Protein AF-A0A829HB00-F1 (afdb_monomer_lite)

Structure (mmCIF, N/CA/C/O backbone):
data_AF-A0A829HB00-F1
#
_entry.id   AF-A0A829HB00-F1
#
loop_
_atom_site.group_PDB
_atom_site.id
_atom_site.type_symbol
_atom_site.label_atom_id
_atom_site.label_alt_id
_atom_site.label_comp_id
_atom_site.label_asym_id
_atom_site.label_entity_id
_atom_site.label_seq_id
_atom_site.pdbx_PDB_ins_code
_atom_site.Cartn_x
_atom_site.Cartn_y
_atom_site.Cartn_z
_atom_site.occupancy
_atom_site.B_iso_or_equiv
_atom_site.auth_seq_id
_atom_site.auth_comp_id
_atom_site.auth_asym_id
_atom_site.auth_atom_id
_atom_site.pdbx_PDB_model_num
ATOM 1 N N . ASP A 1 1 ? -20.385 8.433 -3.442 1.00 36.25 1 ASP A N 1
ATOM 2 C CA . ASP A 1 1 ? -19.293 8.099 -4.376 1.00 36.25 1 ASP A CA 1
ATOM 3 C C . ASP A 1 1 ? -18.055 8.926 -4.073 1.00 36.25 1 ASP A C 1
ATOM 5 O O . ASP A 1 1 ? -17.812 9.950 -4.695 1.00 36.25 1 ASP A O 1
ATOM 9 N N . CYS A 1 2 ? -17.294 8.514 -3.060 1.00 34.28 2 CYS A N 1
ATOM 10 C CA . CYS A 1 2 ? -15.966 9.061 -2.795 1.00 34.28 2 CYS A CA 1
ATOM 11 C C . CYS A 1 2 ? -14.962 7.996 -3.229 1.00 34.28 2 CYS A C 1
ATOM 13 O O . CYS A 1 2 ? -14.823 6.984 -2.545 1.00 34.28 2 CYS A O 1
ATOM 15 N N . LEU A 1 3 ? -14.312 8.210 -4.375 1.00 41.62 3 LEU A N 1
ATOM 16 C CA . LEU A 1 3 ? -13.177 7.414 -4.840 1.00 41.62 3 LEU A CA 1
ATOM 17 C C . LEU A 1 3 ? -12.054 7.530 -3.797 1.00 41.62 3 LEU A C 1
ATOM 19 O O . LEU A 1 3 ? -11.304 8.506 -3.791 1.00 41.62 3 LEU A O 1
ATOM 23 N N . HIS A 1 4 ? -11.985 6.568 -2.877 1.00 48.41 4 HIS A N 1
ATOM 24 C CA . HIS A 1 4 ? -10.866 6.408 -1.953 1.00 48.41 4 HIS A CA 1
ATOM 25 C C . HIS A 1 4 ? -9.664 5.921 -2.766 1.00 48.41 4 HIS A C 1
ATOM 27 O O . HIS A 1 4 ? -9.448 4.726 -2.927 1.00 48.41 4 HIS A O 1
ATOM 33 N N . GLN A 1 5 ? -8.907 6.861 -3.331 1.00 51.41 5 GLN A N 1
ATOM 34 C CA . GLN A 1 5 ? -7.607 6.547 -3.914 1.00 51.41 5 GLN A CA 1
ATOM 35 C C . GLN A 1 5 ? -6.673 6.079 -2.806 1.00 51.41 5 GLN A C 1
ATOM 37 O O . GLN A 1 5 ? -6.644 6.681 -1.734 1.00 51.41 5 GLN A O 1
ATOM 42 N N . ILE A 1 6 ? -5.897 5.038 -3.083 1.00 54.94 6 ILE A N 1
ATOM 43 C CA . ILE A 1 6 ? -4.911 4.485 -2.158 1.00 54.94 6 ILE A CA 1
ATOM 44 C C . ILE A 1 6 ? -3.741 5.486 -2.018 1.00 54.94 6 ILE A C 1
ATOM 46 O O . ILE A 1 6 ? -2.950 5.622 -2.957 1.00 54.94 6 ILE A O 1
ATOM 50 N N . PRO A 1 7 ? -3.581 6.198 -0.881 1.00 53.72 7 PRO A N 1
ATOM 51 C CA . PRO A 1 7 ? -2.558 7.226 -0.722 1.00 53.72 7 PRO A CA 1
ATOM 52 C C . PRO A 1 7 ? -1.294 6.661 -0.056 1.00 53.72 7 PRO A C 1
ATOM 54 O O . PRO A 1 7 ? -0.593 7.382 0.644 1.00 53.72 7 PRO A O 1
ATOM 57 N N . THR A 1 8 ? -1.007 5.360 -0.215 1.00 52.56 8 THR A N 1
ATOM 58 C CA . THR A 1 8 ? 0.100 4.693 0.503 1.00 52.56 8 THR A CA 1
ATOM 59 C C . THR A 1 8 ? 1.480 5.227 0.127 1.00 52.56 8 THR A C 1
ATOM 61 O O . THR A 1 8 ? 2.437 4.946 0.835 1.00 52.56 8 THR A O 1
ATOM 64 N N . ILE A 1 9 ? 1.592 5.971 -0.974 1.00 53.62 9 ILE A N 1
ATOM 65 C CA . ILE A 1 9 ? 2.833 6.567 -1.462 1.00 53.62 9 ILE A CA 1
ATOM 66 C C . ILE A 1 9 ? 2.625 8.078 -1.567 1.00 53.62 9 ILE A C 1
ATOM 68 O O . ILE A 1 9 ? 1.732 8.543 -2.283 1.00 53.62 9 ILE A O 1
ATOM 72 N N . ASN A 1 10 ? 3.438 8.846 -0.840 1.00 57.81 10 ASN A N 1
ATOM 73 C CA . ASN A 1 10 ? 3.509 10.291 -1.013 1.00 57.81 10 ASN A CA 1
ATOM 74 C C . ASN A 1 10 ? 4.352 10.607 -2.264 1.00 57.81 10 ASN A C 1
ATOM 76 O O . ASN A 1 10 ? 5.159 9.792 -2.711 1.00 57.81 10 ASN A O 1
ATOM 80 N N . LYS A 1 11 ? 4.199 11.808 -2.832 1.00 50.41 11 LYS A N 1
ATOM 81 C CA . LYS A 1 11 ? 4.908 12.243 -4.048 1.00 50.41 11 LYS A CA 1
ATOM 82 C C . LYS A 1 11 ? 6.433 12.057 -3.960 1.00 50.41 11 LYS A C 1
ATOM 84 O O . LYS A 1 11 ? 7.075 11.773 -4.968 1.00 50.41 11 LYS A O 1
ATOM 89 N N . ASP A 1 12 ? 6.996 12.198 -2.763 1.00 52.38 12 ASP A N 1
ATOM 90 C CA . ASP A 1 12 ? 8.436 12.087 -2.512 1.00 52.38 12 ASP A CA 1
ATOM 91 C C . ASP A 1 12 ? 8.945 10.628 -2.495 1.00 52.38 12 ASP A C 1
ATOM 93 O O . ASP A 1 12 ? 10.097 10.371 -2.854 1.00 52.38 12 ASP A O 1
ATOM 97 N N . ASP A 1 13 ? 8.085 9.652 -2.179 1.00 57.91 13 ASP A N 1
ATOM 98 C CA . ASP A 1 13 ? 8.440 8.224 -2.196 1.00 57.91 13 ASP A CA 1
ATOM 99 C C . ASP A 1 13 ? 8.543 7.684 -3.637 1.00 57.91 13 ASP A C 1
ATOM 101 O O . ASP A 1 13 ? 9.350 6.799 -3.923 1.00 57.91 13 ASP A O 1
ATOM 105 N N . ILE A 1 14 ? 7.795 8.276 -4.576 1.00 59.91 14 ILE A N 1
ATOM 106 C CA . ILE A 1 14 ? 7.765 7.891 -6.002 1.00 59.91 14 ILE A CA 1
ATOM 107 C C . ILE A 1 14 ? 9.115 8.112 -6.655 1.00 59.91 14 ILE A C 1
ATOM 109 O O . ILE A 1 14 ? 9.666 7.204 -7.271 1.00 59.91 14 ILE A O 1
ATOM 113 N N . LYS A 1 15 ? 9.672 9.311 -6.476 1.00 61.69 15 LYS A N 1
ATOM 114 C CA . LYS A 1 15 ? 10.954 9.671 -7.076 1.00 61.69 15 LYS A CA 1
ATOM 115 C C . LYS A 1 15 ? 12.065 8.738 -6.596 1.00 61.69 15 LYS A C 1
ATOM 117 O O . LYS A 1 15 ? 12.925 8.350 -7.375 1.00 61.69 15 LYS A O 1
ATOM 122 N N . THR A 1 16 ? 11.999 8.314 -5.335 1.00 63.59 16 THR A N 1
ATOM 123 C CA . THR A 1 16 ? 12.946 7.356 -4.751 1.00 63.59 16 THR A CA 1
ATOM 124 C C . THR A 1 16 ? 12.821 5.964 -5.381 1.00 63.59 16 THR A C 1
ATOM 126 O O 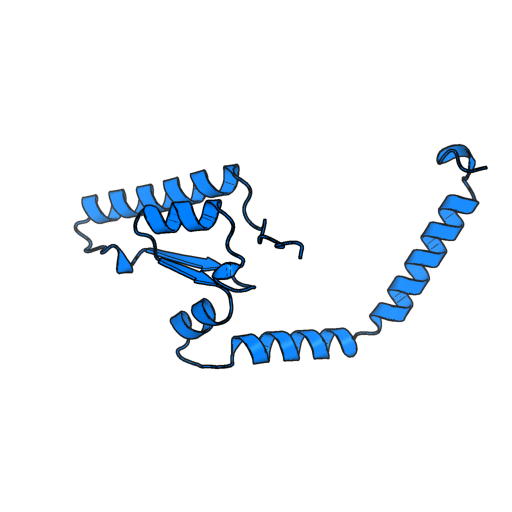. THR A 1 16 ? 13.828 5.290 -5.600 1.00 63.59 16 THR A O 1
ATOM 129 N N . ILE A 1 17 ? 11.600 5.525 -5.698 1.00 63.66 17 ILE A N 1
ATOM 130 C CA . ILE A 1 17 ? 11.344 4.245 -6.375 1.00 63.66 17 ILE A CA 1
ATOM 131 C C . ILE A 1 17 ? 11.803 4.309 -7.838 1.00 63.66 17 ILE A C 1
ATOM 133 O O . ILE A 1 17 ? 12.552 3.436 -8.278 1.00 63.66 17 ILE A O 1
ATOM 137 N N . GLU A 1 18 ? 11.432 5.361 -8.572 1.00 66.81 18 GLU A N 1
ATOM 138 C CA . GLU A 1 18 ? 11.877 5.603 -9.953 1.00 66.81 18 GLU A CA 1
ATOM 139 C C . GLU A 1 18 ? 13.408 5.664 -10.051 1.00 66.81 18 GLU A C 1
ATOM 141 O O . GLU A 1 18 ? 14.007 5.003 -10.905 1.00 66.81 18 GLU A O 1
ATOM 146 N N . ASP A 1 19 ? 14.060 6.392 -9.139 1.00 69.88 19 ASP A N 1
ATOM 147 C CA . ASP A 1 19 ? 15.517 6.518 -9.099 1.00 69.88 19 ASP A CA 1
ATOM 148 C C . ASP A 1 19 ? 16.195 5.172 -8.782 1.00 69.88 19 ASP A C 1
ATOM 150 O O . ASP A 1 19 ? 17.212 4.840 -9.403 1.00 69.88 19 ASP A O 1
ATOM 154 N N . HIS A 1 20 ? 15.615 4.339 -7.906 1.00 70.12 20 HIS A N 1
ATOM 155 C CA . HIS A 1 20 ? 16.108 2.977 -7.661 1.00 70.12 20 HIS A CA 1
ATOM 156 C C . HIS A 1 20 ? 15.961 2.069 -8.887 1.00 70.12 20 HIS A C 1
ATOM 158 O O . HIS A 1 20 ? 16.927 1.402 -9.271 1.00 70.12 20 HIS A O 1
ATOM 164 N N . PHE A 1 21 ? 14.799 2.064 -9.547 1.00 66.00 21 PHE A N 1
ATOM 165 C CA . PHE A 1 21 ? 14.585 1.269 -10.763 1.00 66.00 21 PHE A CA 1
ATOM 166 C C . PHE A 1 21 ? 15.486 1.730 -11.914 1.00 66.00 21 PHE A C 1
ATOM 168 O O . PHE A 1 21 ? 16.020 0.908 -12.669 1.00 66.00 21 PHE A O 1
ATOM 175 N N . LYS A 1 22 ? 15.725 3.038 -12.030 1.00 69.31 22 LYS A N 1
ATOM 176 C CA . LYS A 1 22 ? 16.666 3.617 -12.993 1.00 69.31 22 LYS A CA 1
ATOM 177 C C . LYS A 1 22 ? 18.109 3.233 -12.668 1.00 69.31 22 LYS A C 1
ATOM 179 O O . LYS A 1 22 ? 18.856 2.860 -13.574 1.00 69.31 22 LYS A O 1
ATOM 184 N N . GLY A 1 23 ? 18.491 3.253 -11.391 1.00 64.50 23 GLY A N 1
ATOM 185 C CA . GLY A 1 23 ? 19.785 2.772 -10.905 1.00 64.50 23 GLY A CA 1
ATOM 186 C C . GLY A 1 23 ? 20.026 1.299 -11.242 1.00 64.50 23 GLY A C 1
ATOM 187 O O . GLY A 1 23 ? 21.056 0.967 -11.830 1.00 64.50 23 GLY A O 1
ATOM 188 N N . LEU A 1 24 ? 19.045 0.435 -10.968 1.00 58.00 24 LEU A N 1
ATOM 189 C CA . LEU A 1 24 ? 19.081 -0.994 -11.302 1.00 58.00 24 LEU A CA 1
ATOM 190 C C . LEU A 1 24 ? 19.163 -1.236 -12.815 1.00 58.00 24 LEU A C 1
ATOM 192 O O . LEU A 1 24 ? 19.989 -2.028 -13.264 1.00 58.00 24 LEU A O 1
ATOM 196 N N . THR A 1 25 ? 18.384 -0.500 -13.614 1.00 62.84 25 THR A N 1
ATOM 197 C CA . THR A 1 25 ? 18.426 -0.585 -15.086 1.00 62.84 25 THR A CA 1
ATOM 198 C C . THR A 1 25 ? 19.808 -0.193 -15.625 1.00 62.84 25 THR A C 1
ATOM 200 O O . THR A 1 25 ? 20.363 -0.864 -16.496 1.00 62.84 25 THR A O 1
ATOM 203 N N . ASN A 1 26 ? 20.408 0.869 -15.080 1.00 67.25 26 ASN A N 1
ATOM 204 C CA . ASN A 1 26 ? 21.746 1.319 -15.467 1.00 67.25 26 ASN A CA 1
ATOM 205 C C . ASN A 1 26 ? 22.837 0.312 -15.075 1.00 67.25 26 ASN A C 1
ATOM 207 O O . ASN A 1 26 ? 23.767 0.081 -15.854 1.00 67.25 26 ASN A O 1
ATOM 211 N N . LEU A 1 27 ? 22.711 -0.311 -13.901 1.00 60.78 27 LEU A N 1
ATOM 212 C CA . LEU A 1 27 ? 23.589 -1.387 -13.440 1.00 60.78 27 LEU A CA 1
ATOM 213 C C . LEU A 1 27 ? 23.478 -2.629 -14.328 1.00 60.78 27 LEU A C 1
ATOM 215 O O . LEU A 1 27 ? 24.502 -3.164 -14.745 1.00 60.78 27 LEU A O 1
ATOM 219 N N . ALA A 1 28 ? 22.269 -3.061 -14.678 1.00 56.53 28 ALA A N 1
ATOM 220 C CA . ALA A 1 28 ? 22.061 -4.205 -15.561 1.00 56.53 28 ALA A CA 1
ATOM 221 C C . ALA A 1 28 ? 22.608 -3.965 -16.972 1.00 56.53 28 ALA A C 1
ATOM 223 O O . ALA A 1 28 ? 23.317 -4.818 -17.502 1.00 56.53 28 ALA A O 1
ATOM 224 N N . ARG A 1 29 ? 22.388 -2.765 -17.532 1.00 62.00 29 ARG A N 1
ATOM 225 C CA . ARG A 1 29 ? 22.962 -2.357 -18.824 1.00 62.00 29 ARG A CA 1
ATOM 226 C C . ARG A 1 29 ? 24.491 -2.375 -18.801 1.00 62.00 29 ARG A C 1
ATOM 228 O O . ARG A 1 29 ? 25.110 -2.804 -19.766 1.00 62.00 29 ARG A O 1
ATOM 235 N N . THR A 1 30 ? 25.095 -1.921 -17.703 1.00 71.25 30 THR A N 1
ATOM 236 C CA . THR A 1 30 ? 26.559 -1.926 -17.526 1.00 71.25 30 THR A CA 1
ATOM 237 C C . THR A 1 30 ? 27.109 -3.349 -17.407 1.00 71.25 30 THR A C 1
ATOM 239 O O . THR A 1 30 ? 28.198 -3.632 -17.897 1.00 71.25 30 THR A O 1
ATOM 242 N N . ASN A 1 31 ? 26.338 -4.258 -16.806 1.00 65.19 31 ASN A N 1
ATOM 243 C CA . ASN A 1 31 ? 26.718 -5.655 -16.592 1.00 65.19 31 ASN A CA 1
ATOM 244 C C . ASN A 1 31 ? 26.218 -6.619 -17.688 1.00 65.19 31 ASN A C 1
ATOM 246 O O . ASN A 1 31 ? 26.357 -7.827 -17.525 1.00 65.19 31 ASN A O 1
ATOM 250 N N . HIS A 1 32 ? 25.659 -6.114 -18.796 1.00 71.06 32 HIS A N 1
ATOM 251 C CA . HIS A 1 32 ? 25.066 -6.909 -19.886 1.00 71.06 32 HIS A CA 1
ATOM 252 C C . HIS A 1 32 ? 24.022 -7.940 -19.422 1.00 71.06 32 HIS A C 1
ATOM 254 O O . HIS A 1 32 ? 23.845 -8.986 -20.047 1.00 71.06 32 HIS A O 1
ATOM 260 N N . LEU A 1 33 ? 23.326 -7.652 -18.321 1.00 64.38 33 LEU A N 1
ATOM 261 C CA . LEU A 1 33 ? 22.218 -8.475 -17.856 1.00 64.38 33 LEU A CA 1
ATOM 262 C C . LEU A 1 33 ? 20.979 -8.125 -18.693 1.00 64.38 33 LEU A C 1
ATOM 264 O O . LEU A 1 33 ? 20.640 -6.939 -18.776 1.00 64.38 33 LEU A O 1
ATOM 268 N N . PRO A 1 34 ? 20.309 -9.108 -19.321 1.00 59.22 34 PRO A N 1
ATOM 269 C CA . PRO A 1 34 ? 19.061 -8.859 -20.023 1.00 59.22 34 PRO A CA 1
ATOM 270 C C . PRO A 1 34 ? 17.983 -8.564 -18.977 1.00 59.22 34 PRO A C 1
ATOM 272 O O . PRO A 1 34 ? 1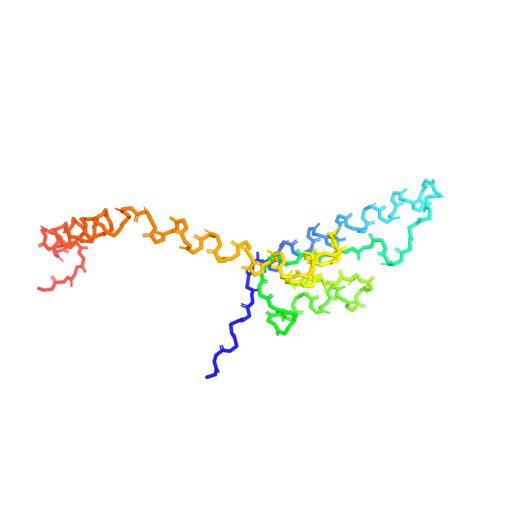7.487 -9.480 -18.332 1.00 59.22 34 PRO A O 1
ATOM 275 N N . LEU A 1 35 ? 17.686 -7.281 -18.773 1.00 61.06 35 LEU A N 1
ATOM 276 C CA . LEU A 1 35 ? 16.471 -6.844 -18.094 1.00 61.06 35 LEU A CA 1
ATOM 277 C C . LEU A 1 35 ? 15.510 -6.315 -19.153 1.00 61.06 3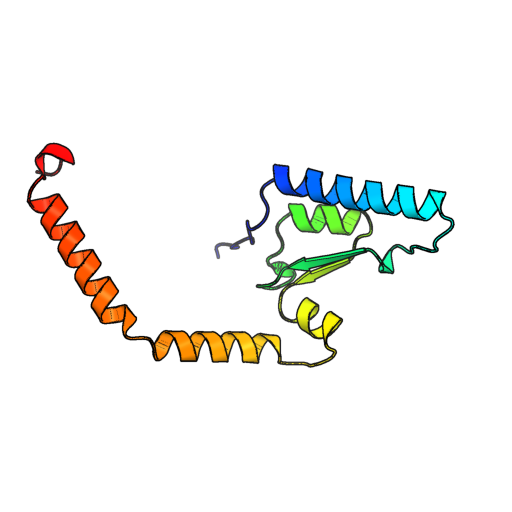5 LEU A C 1
ATOM 279 O O . LEU A 1 35 ? 15.819 -5.322 -19.820 1.00 61.06 35 LEU A O 1
ATOM 283 N N . ASP A 1 36 ? 14.374 -6.979 -19.305 1.00 61.03 36 ASP A N 1
ATOM 284 C CA . ASP A 1 36 ? 13.279 -6.539 -20.164 1.00 61.03 36 ASP A CA 1
ATOM 285 C C . ASP A 1 36 ? 12.261 -5.721 -19.343 1.00 61.03 36 ASP A C 1
ATOM 287 O O . ASP A 1 36 ? 12.270 -5.731 -18.109 1.00 61.03 36 ASP A O 1
ATOM 291 N N . ALA A 1 37 ? 11.378 -4.967 -20.001 1.00 54.94 37 ALA A N 1
ATOM 292 C CA . ALA A 1 37 ? 10.355 -4.162 -19.319 1.00 54.94 37 ALA A CA 1
ATOM 293 C C . ALA A 1 37 ? 9.433 -5.020 -18.426 1.00 54.94 37 ALA A C 1
ATOM 295 O O . ALA A 1 37 ? 8.939 -4.547 -17.404 1.00 54.94 37 ALA A O 1
ATOM 296 N N . SER A 1 38 ? 9.280 -6.308 -18.753 1.00 59.53 38 SER A N 1
ATOM 297 C CA . SER A 1 38 ? 8.561 -7.295 -17.940 1.00 59.53 38 SER A CA 1
ATOM 298 C C . SER A 1 38 ? 9.180 -7.558 -16.566 1.00 59.53 38 SER A C 1
ATOM 300 O O . SER A 1 38 ? 8.470 -8.015 -15.674 1.00 59.53 38 SER A O 1
ATOM 302 N N . ASP A 1 39 ? 10.466 -7.256 -16.373 1.00 64.06 39 ASP A N 1
ATOM 303 C CA . ASP A 1 39 ? 11.177 -7.522 -15.116 1.00 64.06 39 ASP A CA 1
ATOM 304 C C . ASP A 1 39 ? 10.939 -6.431 -14.061 1.00 64.06 39 ASP A C 1
ATOM 306 O O . ASP A 1 39 ? 11.377 -6.547 -12.914 1.00 64.06 39 ASP A O 1
ATOM 310 N N . LYS A 1 40 ? 10.240 -5.351 -14.434 1.00 73.00 40 LYS A N 1
ATOM 311 C CA . LYS A 1 40 ? 9.907 -4.238 -13.544 1.00 73.00 40 LYS A CA 1
ATOM 312 C C . LYS A 1 40 ? 8.454 -4.359 -13.115 1.00 73.00 40 LYS A C 1
ATOM 314 O O . LYS A 1 40 ? 7.541 -4.036 -13.873 1.00 73.00 40 LYS A O 1
ATOM 319 N N . VAL A 1 41 ? 8.260 -4.808 -11.881 1.00 79.56 41 VAL A N 1
ATOM 320 C CA . VAL A 1 41 ? 6.940 -4.962 -11.271 1.00 79.56 41 VAL A CA 1
ATOM 321 C C . VAL A 1 41 ? 6.869 -4.144 -9.988 1.00 79.56 41 VAL A C 1
ATOM 323 O O . VAL A 1 41 ? 7.758 -4.219 -9.139 1.00 79.56 41 VAL A O 1
A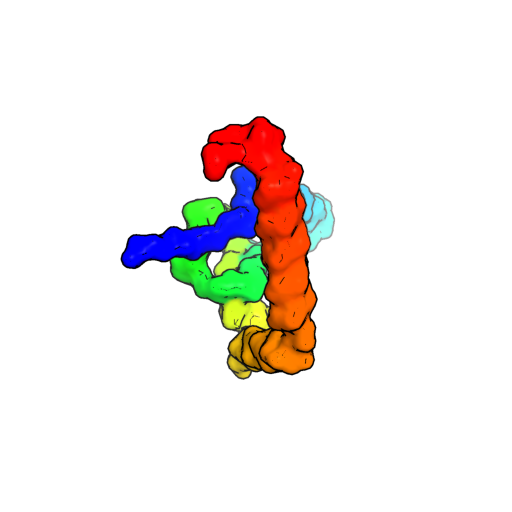TOM 326 N N . VAL A 1 42 ? 5.785 -3.392 -9.830 1.00 82.81 42 VAL A N 1
ATOM 327 C CA . VAL A 1 42 ? 5.418 -2.713 -8.588 1.00 82.81 42 VAL A CA 1
ATOM 328 C C . VAL A 1 42 ? 4.131 -3.339 -8.065 1.00 82.81 42 VAL A C 1
ATOM 330 O O . VAL A 1 42 ? 3.108 -3.375 -8.743 1.00 82.81 42 VAL A O 1
ATOM 333 N N . GLY A 1 43 ? 4.193 -3.860 -6.844 1.00 81.19 43 GLY A N 1
ATOM 334 C CA . GLY A 1 43 ? 3.054 -4.477 -6.180 1.00 81.19 43 GLY A CA 1
ATOM 335 C C . GLY A 1 43 ? 2.425 -3.557 -5.143 1.00 81.19 43 GLY A C 1
ATOM 336 O O . GLY A 1 43 ? 3.105 -3.109 -4.221 1.00 81.19 43 GLY A O 1
ATOM 337 N N . VAL A 1 44 ? 1.117 -3.339 -5.245 1.00 82.19 44 VAL A N 1
ATOM 338 C CA . VAL A 1 44 ? 0.295 -2.713 -4.206 1.00 82.19 44 VAL A CA 1
ATOM 339 C C . VAL A 1 44 ? -0.405 -3.817 -3.416 1.00 82.19 44 VAL A C 1
ATOM 341 O O . VAL A 1 44 ? -1.170 -4.607 -3.961 1.00 82.19 44 VAL A O 1
ATOM 344 N N . LEU A 1 45 ? -0.136 -3.893 -2.111 1.00 77.88 45 LEU A N 1
ATOM 345 C CA . LEU A 1 45 ? -0.566 -5.021 -1.272 1.00 77.88 45 LEU A CA 1
ATOM 346 C C . LEU A 1 45 ? -2.086 -5.120 -1.065 1.00 77.88 45 LEU A C 1
ATOM 348 O O . LEU A 1 45 ? -2.567 -6.170 -0.646 1.00 77.88 45 LEU A O 1
ATOM 352 N N . TYR A 1 46 ? -2.846 -4.051 -1.309 1.00 77.44 46 TYR A N 1
ATOM 353 C CA .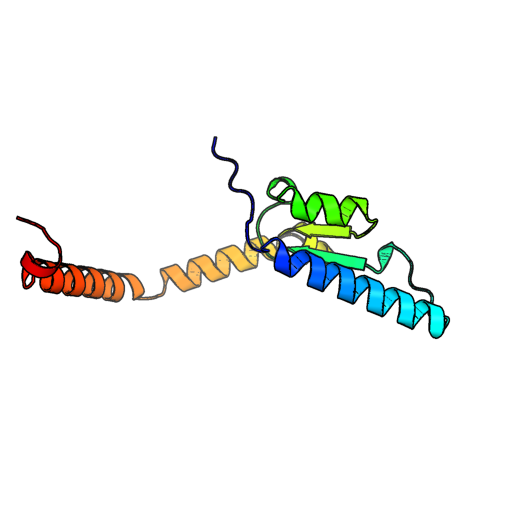 TYR A 1 46 ? -4.284 -4.016 -1.055 1.00 77.44 46 TYR A CA 1
ATOM 354 C C . TYR A 1 46 ? -5.062 -3.193 -2.082 1.00 77.44 46 TYR A C 1
ATOM 356 O O . TYR A 1 46 ? -4.484 -2.391 -2.809 1.00 77.44 46 TYR A O 1
ATOM 364 N N . GLY A 1 47 ? -6.385 -3.382 -2.092 1.00 80.12 47 GLY A N 1
ATOM 365 C CA . GLY A 1 47 ? -7.304 -2.702 -3.002 1.00 80.12 47 GLY A CA 1
ATOM 366 C C . GLY A 1 47 ? -7.324 -3.331 -4.390 1.00 80.12 47 GLY A C 1
ATOM 367 O O . GLY A 1 47 ? -6.898 -4.472 -4.577 1.00 80.12 47 GLY A O 1
ATOM 368 N N . THR A 1 48 ? -7.859 -2.597 -5.357 1.00 83.00 48 THR A N 1
ATOM 369 C CA . THR A 1 48 ? -7.950 -3.026 -6.753 1.00 83.00 48 THR A CA 1
ATOM 370 C C . THR A 1 48 ? -7.173 -2.089 -7.663 1.00 83.00 48 THR A C 1
ATOM 372 O O . THR A 1 48 ? -6.870 -0.950 -7.311 1.00 83.00 48 THR A O 1
ATOM 375 N N . HIS A 1 49 ? -6.901 -2.546 -8.881 1.00 81.00 49 HIS A N 1
ATOM 376 C CA . HIS A 1 49 ? -6.253 -1.732 -9.903 1.00 81.00 49 HIS A CA 1
ATOM 377 C C . HIS A 1 49 ? -7.006 -0.414 -10.196 1.00 81.00 49 HIS A C 1
ATOM 379 O O . HIS A 1 49 ? -6.416 0.607 -10.547 1.00 81.00 49 HIS A O 1
ATOM 385 N N . ASN A 1 50 ? -8.328 -0.392 -10.000 1.00 80.31 50 ASN A N 1
ATOM 386 C CA . ASN A 1 50 ? -9.134 0.817 -10.177 1.00 80.31 50 ASN A CA 1
ATOM 387 C C . ASN A 1 50 ? -8.934 1.847 -9.056 1.00 80.31 50 ASN A C 1
ATOM 389 O O . ASN A 1 50 ? -9.135 3.038 -9.292 1.00 80.31 50 ASN A O 1
ATOM 393 N N . ASP A 1 51 ? -8.487 1.404 -7.880 1.00 72.06 51 ASP A N 1
ATOM 394 C CA . ASP A 1 51 ? -8.229 2.251 -6.710 1.00 72.06 51 ASP A CA 1
ATOM 395 C C . ASP A 1 51 ? -6.835 2.906 -6.756 1.00 72.06 51 ASP A C 1
ATOM 397 O O . ASP A 1 51 ? -6.472 3.703 -5.880 1.00 72.06 51 ASP A O 1
ATOM 401 N N . LEU A 1 52 ? -6.048 2.588 -7.794 1.00 76.06 52 LEU A N 1
ATOM 402 C CA . LEU A 1 52 ? -4.745 3.184 -8.042 1.00 76.06 52 LEU A CA 1
ATOM 403 C C . LEU A 1 52 ? -4.877 4.689 -8.288 1.00 76.06 52 LEU A C 1
ATOM 405 O O . LEU A 1 52 ? -5.595 5.154 -9.182 1.00 76.06 52 LEU A O 1
ATOM 409 N N . SER A 1 53 ? -4.131 5.455 -7.494 1.00 74.50 53 SER A N 1
ATOM 410 C CA . SER A 1 53 ? -4.006 6.898 -7.660 1.00 74.50 53 SER A CA 1
ATOM 411 C C . SER A 1 53 ? -3.316 7.249 -8.983 1.00 74.50 53 SER A C 1
ATOM 413 O O . SER A 1 53 ? -2.625 6.429 -9.596 1.00 74.50 53 SER A O 1
ATOM 415 N N . THR A 1 54 ? -3.443 8.509 -9.407 1.00 73.00 54 THR A N 1
ATOM 416 C CA . THR A 1 54 ? -2.768 9.048 -10.604 1.00 73.00 54 THR A CA 1
ATOM 417 C C . THR A 1 54 ? -1.255 8.790 -10.603 1.00 73.00 54 THR A C 1
ATOM 419 O O . THR A 1 54 ? -0.638 8.717 -11.658 1.00 73.00 54 THR A O 1
ATOM 422 N N . MET A 1 55 ? -0.660 8.624 -9.421 1.00 69.12 55 MET A N 1
ATOM 423 C CA . MET A 1 55 ? 0.767 8.380 -9.232 1.00 69.12 55 MET A CA 1
ATOM 424 C C . MET A 1 55 ? 1.185 6.985 -9.718 1.00 69.12 55 MET A C 1
ATOM 426 O O . MET A 1 55 ? 2.136 6.866 -10.483 1.00 69.12 55 MET A O 1
ATOM 430 N N . TYR A 1 56 ? 0.443 5.936 -9.355 1.00 72.56 56 TYR A N 1
ATOM 431 C CA . TYR A 1 56 ? 0.723 4.578 -9.835 1.00 72.56 56 TYR A CA 1
ATOM 432 C C . TYR A 1 56 ? 0.503 4.451 -11.345 1.00 72.56 56 TYR A C 1
ATOM 434 O O . TYR A 1 56 ? 1.259 3.766 -12.021 1.00 72.56 56 TYR A O 1
ATOM 442 N N . ARG A 1 57 ? -0.463 5.197 -11.891 1.00 76.38 57 ARG A N 1
ATOM 443 C CA . ARG A 1 57 ? -0.706 5.255 -13.340 1.00 76.38 57 ARG A CA 1
ATOM 444 C C . ARG A 1 57 ? 0.442 5.911 -14.116 1.00 76.38 57 ARG A C 1
ATOM 446 O O . ARG A 1 57 ? 0.670 5.566 -15.269 1.00 76.38 57 ARG A O 1
ATOM 453 N N . ALA A 1 58 ? 1.166 6.851 -13.502 1.00 78.19 58 ALA A N 1
ATOM 454 C CA . ALA A 1 58 ? 2.363 7.438 -14.108 1.00 78.19 58 ALA A CA 1
ATOM 455 C C . ALA A 1 58 ? 3.505 6.411 -14.198 1.00 78.19 58 ALA A C 1
ATOM 457 O O . ALA A 1 58 ? 4.149 6.307 -15.235 1.00 78.19 58 ALA A O 1
ATOM 458 N N . ILE A 1 59 ? 3.678 5.592 -13.155 1.00 75.06 59 ILE A N 1
ATOM 459 C CA . ILE A 1 59 ? 4.654 4.492 -13.126 1.00 75.06 59 ILE A CA 1
ATOM 460 C C . ILE A 1 59 ? 4.354 3.461 -14.228 1.00 75.06 59 ILE A C 1
ATOM 462 O O . ILE A 1 59 ? 5.268 3.006 -14.912 1.00 75.06 59 ILE A O 1
ATOM 466 N N . GLU A 1 60 ? 3.079 3.135 -14.457 1.00 79.69 60 GLU A N 1
ATOM 467 C CA . GLU A 1 60 ? 2.681 2.252 -15.563 1.00 79.69 60 GLU A CA 1
ATOM 468 C C . GLU A 1 60 ? 3.039 2.809 -16.938 1.00 79.69 60 GLU A C 1
ATOM 470 O O . GLU A 1 60 ? 3.522 2.081 -17.807 1.00 79.69 60 GLU A O 1
ATOM 475 N N . HIS A 1 61 ? 2.832 4.112 -17.135 1.00 79.38 61 HIS A N 1
ATOM 476 C CA . HIS A 1 61 ? 3.167 4.786 -18.385 1.00 79.38 61 HIS A CA 1
ATOM 477 C C . HIS A 1 61 ? 4.676 4.737 -18.693 1.00 79.38 61 HIS A C 1
ATOM 479 O O . HIS A 1 61 ? 5.065 4.721 -19.861 1.00 79.38 61 HIS A O 1
ATOM 485 N N . ASP A 1 62 ? 5.523 4.629 -17.667 1.00 76.12 62 ASP A N 1
ATOM 486 C CA . ASP A 1 62 ? 6.976 4.468 -17.799 1.00 76.12 62 ASP A CA 1
ATOM 487 C C . ASP A 1 62 ? 7.410 3.020 -18.122 1.00 76.12 62 ASP A C 1
ATOM 489 O O . ASP A 1 62 ? 8.605 2.709 -18.173 1.00 76.12 62 ASP A O 1
ATOM 493 N N . GLY A 1 63 ? 6.446 2.132 -18.395 1.00 74.81 63 GLY A N 1
ATOM 494 C CA . GLY A 1 63 ? 6.682 0.753 -18.820 1.00 74.81 63 GLY A CA 1
ATOM 495 C C . GLY A 1 63 ? 6.963 -0.208 -17.666 1.00 74.81 63 GLY A C 1
ATOM 496 O O . GLY A 1 63 ? 7.677 -1.191 -17.856 1.00 74.81 63 GLY A O 1
ATOM 497 N N . ILE A 1 64 ? 6.445 0.091 -16.471 1.00 79.81 64 ILE A N 1
ATOM 498 C CA . ILE A 1 64 ? 6.552 -0.744 -15.268 1.00 79.81 64 ILE A CA 1
ATOM 499 C C . ILE A 1 64 ? 5.184 -1.377 -14.996 1.00 79.81 64 ILE A C 1
ATOM 501 O O . ILE A 1 64 ? 4.183 -0.675 -14.921 1.00 79.81 64 ILE A O 1
ATOM 505 N N . ASN A 1 65 ? 5.118 -2.694 -14.809 1.00 83.50 65 ASN A N 1
ATOM 506 C CA . ASN A 1 65 ? 3.847 -3.366 -14.526 1.00 83.50 65 ASN A CA 1
ATOM 507 C C . ASN A 1 65 ? 3.402 -3.093 -13.083 1.00 83.50 65 ASN A C 1
ATOM 509 O O . ASN A 1 65 ? 4.173 -3.332 -12.151 1.00 83.50 65 ASN A O 1
ATOM 513 N N . VAL A 1 66 ? 2.159 -2.645 -12.881 1.00 85.56 66 VAL A N 1
ATOM 514 C CA . VAL A 1 66 ? 1.596 -2.419 -11.543 1.00 85.56 66 VAL A CA 1
ATOM 515 C C . VAL A 1 66 ? 0.472 -3.414 -11.264 1.00 85.56 66 VAL A C 1
ATOM 517 O O . VAL A 1 66 ? -0.543 -3.434 -11.955 1.00 85.56 66 VAL A O 1
ATOM 520 N N . PHE A 1 67 ? 0.627 -4.216 -10.210 1.00 87.31 67 PHE A N 1
ATOM 521 C CA . PHE A 1 67 ? -0.404 -5.153 -9.754 1.00 87.31 67 PHE A CA 1
ATOM 522 C C . PHE A 1 67 ? -0.918 -4.757 -8.374 1.00 87.31 67 PHE A C 1
ATOM 524 O O . PHE A 1 67 ? -0.125 -4.407 -7.500 1.00 87.31 67 PHE A O 1
ATOM 531 N N . ALA A 1 68 ? -2.231 -4.849 -8.152 1.00 87.12 68 ALA A N 1
ATOM 532 C CA . ALA A 1 68 ? -2.858 -4.472 -6.886 1.00 87.12 68 ALA A CA 1
ATOM 533 C C . ALA A 1 68 ? -3.696 -5.610 -6.289 1.00 87.12 68 ALA A C 1
ATOM 535 O O . ALA A 1 68 ? -4.452 -6.278 -6.997 1.00 87.12 68 ALA A O 1
ATOM 536 N N . GLY A 1 69 ? -3.572 -5.814 -4.975 1.00 84.81 69 GLY A N 1
ATOM 537 C CA . GLY A 1 69 ? -4.373 -6.777 -4.217 1.00 84.81 69 GLY A CA 1
ATOM 538 C C . GLY A 1 69 ? -4.335 -8.178 -4.830 1.00 84.81 69 GLY A C 1
ATOM 539 O O . GLY A 1 69 ? -3.261 -8.751 -5.007 1.00 84.81 69 GLY A O 1
ATOM 540 N N . GLU A 1 70 ? -5.502 -8.724 -5.177 1.00 88.06 70 GLU A N 1
ATOM 541 C CA . GLU A 1 70 ? -5.643 -10.072 -5.755 1.00 88.06 70 GLU A CA 1
ATOM 542 C C . GLU A 1 70 ? -4.728 -10.296 -6.969 1.00 88.06 70 GLU A C 1
ATOM 544 O O . GLU A 1 70 ? -4.115 -11.356 -7.070 1.00 88.06 70 GLU A O 1
ATOM 549 N N . GLU A 1 71 ? -4.574 -9.303 -7.850 1.00 88.44 71 GLU A N 1
ATOM 550 C CA . GLU A 1 71 ? -3.732 -9.429 -9.046 1.00 88.44 71 GLU A CA 1
ATOM 551 C C . GLU A 1 71 ? -2.259 -9.632 -8.685 1.00 88.44 71 GLU A C 1
ATOM 553 O O . GLU A 1 71 ? -1.589 -10.465 -9.289 1.00 88.44 71 GLU A O 1
ATOM 558 N N . LEU A 1 72 ? -1.766 -8.933 -7.657 1.00 87.31 72 LEU A N 1
ATOM 559 C CA . LEU A 1 72 ? -0.392 -9.079 -7.176 1.00 87.31 72 LEU A CA 1
ATOM 560 C C . LEU A 1 72 ? -0.164 -10.470 -6.585 1.00 87.31 72 LEU A C 1
ATOM 562 O O . LEU A 1 72 ? 0.803 -11.151 -6.927 1.00 87.31 72 LEU A O 1
ATOM 566 N N . PHE A 1 73 ? -1.051 -10.895 -5.685 1.00 82.31 73 PHE A N 1
ATOM 567 C CA . PHE A 1 73 ? -0.912 -12.190 -5.023 1.00 82.31 73 PHE A CA 1
ATOM 568 C C . PHE A 1 73 ? -1.052 -13.341 -6.018 1.00 82.31 73 PHE A C 1
ATOM 570 O O . PHE A 1 73 ? -0.287 -14.304 -5.937 1.00 82.31 73 PHE A O 1
ATOM 577 N N . TYR A 1 74 ? -1.953 -13.228 -6.995 1.00 88.25 74 TYR A N 1
ATOM 578 C CA . TYR A 1 74 ? -2.056 -14.192 -8.083 1.00 88.25 74 TYR A CA 1
ATOM 579 C C . TYR A 1 74 ? -0.802 -14.192 -8.963 1.00 88.25 74 TYR A C 1
ATOM 581 O O . TYR A 1 74 ? -0.294 -15.261 -9.285 1.00 88.25 74 TYR A O 1
ATOM 589 N N . HIS A 1 75 ? -0.246 -13.025 -9.291 1.00 85.44 75 HIS A N 1
ATOM 590 C CA . HIS A 1 75 ? 0.977 -12.927 -10.088 1.00 85.44 75 HIS A CA 1
ATOM 591 C C . HIS A 1 75 ? 2.187 -13.587 -9.403 1.00 85.44 75 HIS A C 1
ATOM 593 O O . HIS A 1 75 ? 2.981 -14.252 -10.061 1.00 85.44 75 HIS A O 1
ATOM 599 N N . ILE A 1 76 ? 2.310 -13.455 -8.076 1.00 80.06 76 ILE A N 1
ATOM 600 C CA . ILE A 1 76 ? 3.421 -14.042 -7.307 1.00 80.06 76 ILE A CA 1
ATOM 601 C C . ILE A 1 76 ? 3.221 -15.545 -7.067 1.00 80.06 76 ILE A C 1
ATOM 603 O O . ILE A 1 76 ? 4.185 -16.307 -7.075 1.00 80.06 76 ILE A O 1
ATOM 607 N N . THR A 1 77 ? 1.986 -15.975 -6.793 1.00 78.62 77 THR A N 1
ATOM 608 C CA . THR A 1 77 ? 1.723 -17.325 -6.258 1.00 78.62 77 THR A CA 1
ATOM 609 C C . THR A 1 77 ? 1.016 -18.264 -7.230 1.00 78.62 77 THR A C 1
ATOM 611 O O . THR A 1 77 ? 1.072 -19.476 -7.046 1.00 78.62 77 THR A O 1
ATOM 614 N N . GLY A 1 78 ? 0.331 -17.732 -8.244 1.00 84.44 78 GLY A N 1
ATOM 615 C CA . GLY A 1 78 ? -0.539 -18.479 -9.154 1.00 84.44 78 GLY A CA 1
ATOM 616 C C . GLY A 1 78 ? -1.835 -18.998 -8.517 1.00 84.44 78 GLY A C 1
ATOM 617 O O . GLY A 1 78 ? -2.566 -19.754 -9.156 1.00 84.44 78 GLY A O 1
ATOM 618 N N . ILE A 1 79 ? -2.132 -18.630 -7.265 1.00 80.88 79 ILE A N 1
ATOM 619 C CA . ILE A 1 79 ? -3.271 -19.158 -6.505 1.00 80.88 79 ILE A CA 1
ATOM 620 C C . ILE A 1 79 ? -4.386 -18.116 -6.450 1.00 80.88 79 ILE A C 1
ATOM 622 O O . ILE A 1 79 ? -4.240 -17.064 -5.829 1.00 80.88 79 ILE A O 1
ATOM 626 N N . HIS A 1 80 ? -5.528 -18.436 -7.054 1.00 89.75 80 HIS A N 1
ATOM 627 C CA . HIS A 1 80 ? -6.736 -17.624 -6.925 1.00 89.75 80 HIS A CA 1
ATOM 628 C C . HIS A 1 80 ? -7.331 -17.717 -5.517 1.00 89.75 80 HIS A C 1
ATOM 630 O O . HIS A 1 80 ? -7.381 -18.794 -4.918 1.00 89.75 80 HIS A O 1
ATOM 636 N N . GLY A 1 81 ? -7.834 -16.593 -5.006 1.00 84.75 81 GLY A N 1
ATOM 637 C CA . GLY A 1 81 ? -8.540 -16.518 -3.728 1.00 84.75 81 GLY A CA 1
ATOM 638 C C . GLY A 1 81 ? -7.625 -16.487 -2.504 1.00 84.75 81 GLY A C 1
ATOM 639 O O . GLY A 1 81 ? -8.123 -16.370 -1.384 1.00 84.75 81 GLY A O 1
ATOM 640 N N . LEU A 1 82 ? -6.300 -16.541 -2.689 1.00 81.06 82 LEU A N 1
ATOM 641 C CA . LEU A 1 82 ? -5.330 -16.406 -1.601 1.00 81.06 82 LEU A CA 1
ATOM 642 C C . LEU A 1 82 ? -5.495 -15.062 -0.883 1.00 81.06 82 LEU A C 1
ATOM 644 O O . LEU A 1 82 ? -5.572 -15.026 0.343 1.00 81.06 82 LEU A O 1
ATOM 648 N N . TYR A 1 83 ? -5.583 -13.966 -1.637 1.00 84.62 83 TYR A N 1
ATOM 649 C CA . TYR A 1 83 ? -5.704 -12.624 -1.071 1.00 84.62 83 TYR A CA 1
ATOM 650 C C . TYR A 1 83 ? -7.011 -12.456 -0.279 1.00 84.62 83 TYR A C 1
ATOM 652 O O . TYR A 1 83 ? -6.981 -11.981 0.857 1.00 84.62 83 TYR A O 1
ATOM 660 N N . GLN A 1 84 ? -8.135 -12.964 -0.795 1.00 88.38 84 GLN A N 1
ATOM 661 C CA . GLN A 1 84 ? -9.397 -13.016 -0.040 1.00 88.38 84 GLN A CA 1
ATOM 662 C C . GLN A 1 84 ? -9.291 -13.872 1.230 1.00 88.38 84 GLN A C 1
ATOM 664 O O . GLN A 1 84 ? -9.776 -13.479 2.292 1.00 88.38 84 GLN A O 1
ATOM 669 N N . GLY A 1 85 ? -8.614 -15.021 1.151 1.00 85.44 85 GLY A N 1
ATOM 670 C CA . GLY A 1 85 ? -8.368 -15.886 2.305 1.00 85.44 85 GLY A CA 1
ATOM 671 C C . GLY A 1 85 ? -7.534 -15.205 3.394 1.00 85.44 85 GLY A C 1
ATOM 672 O O . GLY A 1 85 ? -7.817 -15.379 4.583 1.00 85.44 85 GLY A O 1
ATOM 673 N N . LEU A 1 86 ? -6.547 -14.389 3.008 1.00 79.81 86 LEU A N 1
ATOM 674 C CA . LEU A 1 86 ? -5.749 -13.583 3.936 1.00 79.81 86 LEU A CA 1
ATOM 675 C C . LEU A 1 86 ? -6.598 -12.508 4.623 1.00 79.81 86 LEU A C 1
ATOM 677 O O . LEU A 1 86 ? -6.532 -12.384 5.846 1.00 79.81 86 LEU A O 1
ATOM 681 N N . ILE A 1 87 ? -7.430 -11.782 3.867 1.00 84.38 87 ILE A N 1
ATOM 682 C CA . ILE A 1 87 ? -8.353 -10.777 4.422 1.00 84.38 87 ILE A CA 1
ATOM 683 C C . ILE A 1 87 ? -9.300 -11.421 5.434 1.00 84.38 87 ILE A C 1
ATOM 685 O O . ILE A 1 87 ? -9.444 -10.928 6.552 1.00 84.38 87 ILE A O 1
ATOM 689 N N . GLU A 1 88 ? -9.922 -12.539 5.069 1.00 87.88 88 GLU A N 1
ATOM 690 C CA . GLU A 1 88 ? -10.878 -13.229 5.932 1.00 87.88 88 GLU A CA 1
ATOM 691 C C . GLU A 1 88 ? -10.210 -13.781 7.199 1.00 87.88 88 GLU A C 1
ATOM 693 O O . GLU A 1 88 ? -10.765 -13.685 8.294 1.00 87.88 88 GLU A O 1
ATOM 698 N N . SER A 1 89 ? -8.991 -14.312 7.079 1.00 81.06 89 SER A N 1
ATOM 699 C CA . SER A 1 89 ? -8.220 -14.791 8.232 1.00 81.06 89 SER A CA 1
ATOM 700 C C . SER A 1 89 ? -7.850 -13.645 9.177 1.00 81.06 89 SER A C 1
ATOM 702 O O . SER A 1 89 ? -8.001 -13.778 10.392 1.00 81.06 89 SER A O 1
ATOM 704 N N . ALA A 1 90 ? -7.428 -12.500 8.632 1.00 75.06 90 ALA A N 1
ATOM 705 C CA . ALA A 1 90 ? -7.141 -11.301 9.413 1.00 75.06 90 ALA A CA 1
ATOM 706 C C . ALA A 1 90 ? -8.402 -10.755 10.104 1.00 75.06 90 ALA A C 1
ATOM 708 O O . ALA A 1 90 ? -8.358 -10.440 11.293 1.00 75.06 90 ALA A O 1
ATOM 709 N N . ARG A 1 91 ? -9.544 -10.716 9.399 1.00 80.38 91 ARG A N 1
ATOM 710 C CA . ARG A 1 91 ? -10.844 -10.318 9.962 1.00 80.38 91 ARG A CA 1
ATOM 711 C C . ARG A 1 91 ? -11.227 -11.205 11.143 1.00 80.38 91 ARG A C 1
ATOM 713 O O . ARG A 1 91 ? -11.535 -10.695 12.215 1.00 80.38 91 ARG A O 1
ATOM 720 N N . ARG A 1 92 ? -11.141 -12.527 10.978 1.00 81.19 92 ARG A N 1
ATOM 721 C CA . ARG A 1 92 ? -11.422 -13.486 12.058 1.00 81.19 92 ARG A CA 1
ATOM 722 C C . ARG A 1 92 ? -10.477 -13.314 13.239 1.00 81.19 92 ARG A C 1
ATOM 724 O O . ARG A 1 92 ? -10.920 -13.386 14.379 1.00 81.19 92 ARG A O 1
ATOM 731 N N . ALA A 1 93 ? -9.186 -13.095 13.001 1.00 75.44 93 ALA A N 1
ATOM 732 C CA . ALA A 1 93 ? -8.233 -12.845 14.081 1.00 75.44 93 ALA A CA 1
ATOM 733 C C . ALA A 1 93 ? -8.586 -11.567 14.864 1.00 75.44 93 ALA A C 1
ATOM 735 O O . ALA A 1 93 ? -8.530 -11.570 16.091 1.00 75.44 93 ALA A O 1
ATOM 736 N N . ALA A 1 94 ? -9.013 -10.510 14.170 1.00 76.50 94 ALA A N 1
ATOM 737 C CA . ALA A 1 94 ? -9.460 -9.269 14.797 1.00 76.50 94 ALA A CA 1
ATOM 738 C C . ALA A 1 94 ? -10.761 -9.450 15.600 1.00 76.50 94 ALA A C 1
ATOM 740 O O . ALA A 1 94 ? -10.860 -8.949 16.717 1.00 76.50 94 ALA A O 1
ATOM 741 N N . GLU A 1 95 ? -11.733 -10.207 15.084 1.00 78.81 95 GLU A N 1
ATOM 742 C CA . GLU A 1 95 ? -12.990 -10.510 15.791 1.00 78.81 95 GLU A CA 1
ATOM 743 C C . GLU A 1 95 ? -12.778 -11.337 17.061 1.00 78.81 95 GLU A C 1
ATOM 745 O O . GLU A 1 95 ? -13.494 -11.156 18.040 1.00 78.81 95 GLU A O 1
ATOM 750 N N . ASN A 1 96 ? -11.772 -12.213 17.062 1.00 66.81 96 ASN A N 1
ATOM 751 C CA . ASN A 1 96 ? -11.398 -12.999 18.237 1.00 66.81 96 ASN A CA 1
ATOM 752 C C . ASN A 1 96 ? -10.496 -12.235 19.219 1.00 66.81 96 ASN A C 1
ATOM 754 O O . ASN A 1 96 ? -10.133 -12.779 20.259 1.00 66.81 96 ASN A O 1
ATOM 758 N N . SER A 1 97 ? -10.105 -10.997 18.905 1.00 66.31 97 SER A N 1
ATOM 759 C CA . SER A 1 97 ? -9.334 -10.174 19.831 1.00 66.31 97 SER A CA 1
ATOM 760 C C . SER A 1 97 ? -10.279 -9.464 20.805 1.00 66.31 97 SER A C 1
ATOM 762 O O . SER A 1 97 ? -11.193 -8.748 20.398 1.00 66.31 97 SER A O 1
ATOM 764 N N . GLU A 1 98 ? -10.036 -9.604 22.111 1.00 63.81 98 GLU A N 1
ATOM 765 C CA . GLU A 1 98 ? -10.713 -8.885 23.212 1.00 63.81 98 GLU A CA 1
ATOM 766 C C . GLU A 1 98 ? -10.404 -7.363 23.210 1.00 63.81 98 GLU A C 1
ATOM 768 O O . GLU A 1 98 ? -10.358 -6.684 24.236 1.00 63.81 98 GLU A O 1
ATOM 773 N N . MET A 1 99 ? -10.148 -6.785 22.036 1.00 66.00 99 MET A N 1
ATOM 774 C CA . MET A 1 99 ? -9.709 -5.405 21.858 1.00 66.00 99 MET A CA 1
ATOM 775 C C . MET A 1 99 ? -10.850 -4.401 22.074 1.00 66.00 99 MET A C 1
ATOM 777 O O . MET A 1 99 ? -10.594 -3.250 22.423 1.00 66.00 99 MET A O 1
ATOM 781 N N . GLN A 1 100 ? -12.108 -4.836 21.947 1.00 68.88 100 GLN A N 1
ATOM 782 C CA . GLN A 1 100 ? -13.287 -3.992 22.173 1.00 68.88 100 GLN A CA 1
ATOM 783 C C . GLN A 1 100 ? -13.333 -3.429 23.599 1.00 68.88 100 GLN A C 1
ATOM 785 O O . GLN A 1 100 ? -13.543 -2.230 23.776 1.00 68.88 100 GLN A O 1
ATOM 790 N N . GLU A 1 101 ? -13.069 -4.248 24.621 1.00 73.75 101 GLU A N 1
ATOM 791 C CA . GLU A 1 101 ? -13.073 -3.778 26.014 1.00 73.75 101 GLU A CA 1
ATOM 792 C C . GLU A 1 101 ? -11.937 -2.788 26.291 1.00 73.75 101 GLU A C 1
ATOM 794 O O . GLU A 1 101 ? -12.136 -1.774 26.964 1.00 73.75 101 GLU A O 1
ATOM 799 N N . SER A 1 102 ? -10.762 -3.032 25.709 1.00 75.88 102 SER A N 1
ATOM 800 C CA . SER A 1 102 ? -9.604 -2.141 25.835 1.00 75.88 102 SER A CA 1
ATOM 801 C C . SER A 1 102 ? -9.839 -0.787 25.156 1.00 75.88 102 SER A C 1
ATOM 803 O O . SER A 1 102 ? -9.503 0.251 25.727 1.00 75.88 102 SER A O 1
ATOM 805 N N . ILE A 1 103 ? -10.473 -0.771 23.977 1.00 80.06 103 ILE A N 1
ATOM 806 C CA . ILE A 1 103 ? -10.847 0.467 23.276 1.00 80.06 103 ILE A CA 1
ATOM 807 C C . ILE A 1 103 ? -11.902 1.242 24.070 1.00 80.06 103 ILE A C 1
ATOM 809 O O . ILE A 1 103 ? -11.759 2.447 24.261 1.00 80.06 103 ILE A O 1
ATOM 813 N N . GLN A 1 104 ? -12.930 0.567 24.587 1.00 82.81 104 GLN A N 1
ATOM 814 C CA . GLN A 1 104 ? -13.964 1.208 25.409 1.00 82.81 104 GLN A CA 1
ATOM 815 C C . GLN A 1 104 ? -13.382 1.821 26.688 1.00 82.81 104 GLN A C 1
ATOM 817 O O . GLN A 1 104 ? -13.779 2.914 27.097 1.00 82.81 104 GLN A O 1
ATOM 822 N N . LYS A 1 105 ? -12.413 1.143 27.310 1.00 86.38 105 LYS A N 1
ATOM 823 C CA . LYS A 1 105 ? -11.697 1.668 28.475 1.00 86.38 105 LYS A CA 1
ATOM 824 C C . LYS A 1 105 ? -10.872 2.909 28.123 1.00 86.38 105 LYS A C 1
ATOM 826 O O . LYS A 1 105 ? -10.977 3.907 28.829 1.00 86.38 105 LYS A O 1
ATOM 831 N N . LEU A 1 106 ? -10.125 2.873 27.018 1.00 86.38 106 LEU A N 1
ATOM 832 C CA . LEU A 1 106 ? -9.352 4.019 26.528 1.00 86.38 106 LEU A CA 1
ATOM 833 C C . LEU A 1 106 ? -10.243 5.228 26.219 1.00 86.38 106 LEU A C 1
ATOM 835 O O . LEU A 1 106 ? -9.915 6.337 26.629 1.00 86.38 106 LEU A O 1
ATOM 839 N N . ILE A 1 107 ? -11.387 5.023 25.554 1.00 89.25 107 ILE A N 1
ATOM 840 C CA . ILE A 1 107 ? -12.349 6.101 25.270 1.00 89.25 107 ILE A CA 1
ATOM 841 C C . ILE A 1 107 ? -12.816 6.748 26.578 1.00 89.25 107 ILE A C 1
ATOM 843 O O . ILE A 1 107 ? -12.736 7.966 26.714 1.00 89.25 107 ILE A O 1
ATOM 847 N N . LYS A 1 108 ? -13.212 5.945 27.575 1.00 90.69 108 LYS A N 1
ATOM 848 C CA . LYS A 1 108 ? -13.639 6.460 28.886 1.00 90.69 108 LYS A CA 1
ATOM 849 C C . LYS A 1 108 ? -12.536 7.217 29.622 1.00 90.69 108 LYS A C 1
ATOM 851 O O . LYS A 1 108 ? -12.813 8.234 30.253 1.00 90.69 108 LYS A O 1
ATOM 856 N N . GLU A 1 109 ? -11.298 6.733 29.568 1.00 89.00 109 GLU A N 1
ATOM 857 C CA . GLU A 1 109 ? -10.154 7.410 30.190 1.00 89.00 109 GLU A CA 1
ATOM 858 C C . GLU A 1 109 ? -9.872 8.762 29.522 1.00 89.00 109 GLU A C 1
ATOM 860 O O . GLU A 1 109 ? -9.678 9.761 30.219 1.00 89.00 109 GLU A O 1
ATOM 865 N N . VAL A 1 110 ? -9.934 8.828 28.188 1.00 87.81 110 VAL A N 1
ATOM 866 C CA . VAL A 1 110 ? -9.778 10.078 27.429 1.00 87.81 110 VAL A CA 1
ATOM 867 C C . VAL A 1 110 ? -10.920 11.052 27.731 1.00 87.81 110 VAL A C 1
ATOM 869 O O . VAL A 1 110 ? -10.662 12.213 28.045 1.00 87.81 110 VAL A O 1
ATOM 872 N N . GLU A 1 111 ? -12.173 10.593 27.717 1.00 88.06 111 GLU A N 1
ATOM 873 C CA . GLU A 1 111 ? -13.344 11.412 28.062 1.00 88.06 111 GLU A CA 1
ATOM 874 C C . GLU A 1 111 ? -13.263 11.956 29.493 1.00 88.06 111 GLU A C 1
ATOM 876 O O . GLU A 1 111 ? -13.531 13.135 29.734 1.00 88.06 111 GLU A O 1
ATOM 881 N N . SER A 1 112 ? -12.854 11.122 30.454 1.00 86.81 112 SER A N 1
ATOM 882 C CA . SER A 1 112 ? -12.659 11.538 31.845 1.00 86.81 112 SER A CA 1
ATOM 883 C C . SER A 1 112 ? -11.528 12.559 31.974 1.00 86.81 112 SER A C 1
ATOM 885 O O . SER A 1 112 ? -11.658 13.525 32.729 1.00 86.81 112 SER A O 1
ATOM 887 N N . GLY A 1 113 ? -10.429 12.370 31.240 1.00 84.69 113 GLY A N 1
ATOM 888 C CA . GLY A 1 113 ? -9.292 13.288 31.226 1.00 84.69 113 GLY A CA 1
ATOM 889 C C . GLY A 1 113 ? -9.655 14.661 30.661 1.00 84.69 113 GLY A C 1
ATOM 890 O O . GLY A 1 113 ? -9.312 15.675 31.270 1.00 84.69 113 GLY A O 1
ATOM 891 N N . ILE A 1 114 ? -10.408 14.692 29.556 1.00 84.88 114 ILE A N 1
ATOM 892 C CA . ILE A 1 114 ? -10.917 15.923 28.932 1.00 84.88 114 ILE A CA 1
ATOM 893 C C . ILE A 1 114 ? -11.915 16.625 29.857 1.00 84.88 114 ILE A C 1
ATOM 895 O O . ILE A 1 114 ? -11.793 17.825 30.085 1.00 84.88 114 ILE A O 1
ATOM 899 N N . ASN A 1 115 ? -12.868 15.894 30.443 1.00 82.50 115 ASN A N 1
ATOM 900 C CA . ASN A 1 115 ? -13.863 16.481 31.347 1.00 82.50 115 ASN A CA 1
ATOM 901 C C . ASN A 1 115 ? -13.251 17.044 32.638 1.00 82.50 115 ASN A C 1
ATOM 903 O O . ASN A 1 115 ? -13.790 17.987 33.213 1.00 82.50 115 ASN A O 1
ATOM 907 N N . SER A 1 116 ? -12.129 16.480 33.085 1.00 83.06 116 SER A N 1
ATOM 908 C CA . SER A 1 116 ? -11.403 16.957 34.268 1.00 83.06 116 SER A CA 1
ATOM 909 C C . SER A 1 116 ? -10.530 18.186 33.979 1.00 83.06 116 SER A C 1
ATOM 911 O O . SER A 1 116 ? -10.139 18.870 34.917 1.00 83.06 116 SER A O 1
ATOM 913 N N . HIS A 1 117 ? -10.251 18.476 32.702 1.00 82.56 117 HIS A N 1
ATOM 914 C CA . HIS A 1 117 ? -9.420 19.598 32.237 1.00 82.56 117 HIS A CA 1
ATOM 915 C C . HIS A 1 117 ? -10.120 20.377 31.110 1.00 82.56 117 HIS A C 1
ATOM 917 O O . HIS A 1 117 ? -9.519 20.706 30.085 1.00 82.56 117 HIS A O 1
ATOM 923 N N . LYS A 1 118 ? -11.427 20.626 31.258 1.00 74.31 118 LYS A N 1
ATOM 924 C CA . LYS A 1 118 ? -12.261 21.319 30.257 1.00 74.31 118 LYS A CA 1
ATOM 925 C C . LYS A 1 118 ? -11.715 22.693 29.861 1.00 74.31 118 LYS A C 1
ATOM 927 O O . LYS A 1 118 ? -11.796 23.092 28.700 1.00 74.31 118 LYS A O 1
ATOM 932 N N . ASP A 1 119 ? -11.121 23.374 30.830 1.00 77.06 119 ASP A N 1
ATOM 933 C CA . ASP A 1 119 ? -10.425 24.649 30.714 1.00 77.06 119 ASP A CA 1
ATOM 934 C C . ASP A 1 119 ? -9.212 24.586 29.773 1.00 77.06 119 ASP A C 1
ATOM 936 O O . ASP A 1 119 ? -8.985 25.524 29.010 1.00 77.06 119 ASP A O 1
ATOM 940 N N . LEU A 1 120 ? -8.487 23.462 29.749 1.00 74.25 120 LEU A N 1
ATOM 941 C CA . LEU A 1 120 ? -7.341 23.243 28.859 1.00 74.25 120 LEU A CA 1
ATOM 942 C C . LEU A 1 120 ? -7.757 23.053 27.388 1.00 74.25 120 LEU A C 1
ATOM 944 O O .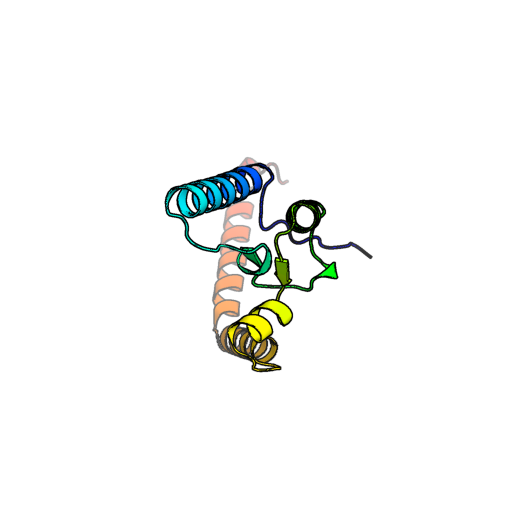 LEU A 1 120 ? -6.985 23.359 26.481 1.00 74.25 120 LEU A O 1
ATOM 948 N N . TYR A 1 121 ? -8.978 22.560 27.152 1.00 71.19 121 TYR A N 1
ATOM 949 C CA . TYR A 1 121 ? -9.519 22.270 25.817 1.00 71.19 121 TYR A CA 1
ATOM 950 C C . TYR A 1 121 ? -10.560 23.293 25.334 1.00 71.19 121 TYR A C 1
ATOM 952 O O . TYR A 1 121 ? -11.137 23.117 24.262 1.00 71.19 121 TYR A O 1
ATOM 960 N N . GLY A 1 122 ? -10.808 24.363 26.097 1.00 65.44 122 GLY A N 1
ATOM 961 C CA . GLY A 1 122 ? -11.761 25.415 25.726 1.00 65.44 122 GLY A CA 1
ATOM 962 C C . GLY A 1 122 ? -13.219 24.945 25.642 1.00 65.44 122 GLY A C 1
ATOM 963 O O . GLY A 1 122 ? -14.021 25.562 24.941 1.00 65.44 122 GLY A O 1
ATOM 964 N N . LEU A 1 123 ? -13.565 23.853 26.329 1.00 67.12 123 LEU A N 1
ATOM 965 C CA . LEU A 1 123 ? -14.925 23.315 26.394 1.00 67.12 123 LEU A CA 1
ATOM 966 C C . LEU A 1 123 ? -15.643 23.911 27.616 1.00 67.12 123 LEU A C 1
ATOM 968 O O . LEU A 1 123 ? -15.082 23.911 28.709 1.00 67.12 123 LEU A O 1
ATOM 972 N N . GLN A 1 124 ? -16.869 24.424 27.444 1.00 59.41 124 GLN A N 1
ATOM 973 C CA . GLN A 1 124 ? -17.700 24.913 28.561 1.00 59.41 124 GLN A CA 1
ATOM 974 C C . GLN A 1 124 ? -18.333 23.759 29.367 1.00 59.41 124 GLN A C 1
ATOM 976 O O . GLN A 1 124 ? -18.641 22.675 28.814 1.00 59.41 124 GLN A O 1
#

Foldseek 3Di:
DDLQADPVDDPVNLVVVVVVVVVVVVVCVVVVNDDDLANAEDEAQADAPSSHDPSVVVVVVVSHHYGYQQRRCCVVPVDHCPSVVVVVVVVVVVVPDPVVVVVVVVVVVVVVVCVVPVVVVVHD

pLDDT: mean 73.2, std 12.16, range [34.28, 90.69]

Sequence (124 aa):
DCLHQIPTINKDDIKTIEDHFKGLTNLARTNHLPLDASDKVVGVLYGTHNDLSTMYRAIEHDGINVFAGEELFYHITGIHGLYQGLIESARRAAENSEMQESIQKLIKEVESGINSHKDLYGLQ

InterPro domains:
  IPR011335 Restriction endonuclease type II-like [SSF52980] (8-112)

Organism: NCBI:txid1256208

Radius of gyration: 22.34 Å; chains: 1; bounding box: 46×45×54 Å

Secondary structure (DSSP, 8-state):
--------S-HHHHHHHHHHHHHHHHHHHHTT----GGG-EEEESSS-GGG--HHHHHHHHTT-EEEETHHHHHHHH--TTHHHHHHHHHHHHHHTSTHHHHHHHHHHHHHHHHHHTTTTTT--